Protein AF-A0A940DVB7-F1 (afdb_monomer)

Nearest PDB structures (foldseek):
  7v2y-assembly1_E  TM=6.603E-01  e=2.507E+00  Saccharomyces cerevisiae S288C
  8eja-assembly1_B  TM=5.515E-01  e=4.565E+00  synthetic construct
  8oir-assembly1_Aa  TM=5.783E-01  e=8.882E+00  Homo sapiens

pLDDT: mean 89.5, std 13.38, range [35.25, 98.25]

Organism: NCBI:txid2840757

Structure (mmCIF, N/CA/C/O backbone):
data_AF-A0A940DVB7-F1
#
_entry.id   AF-A0A940DVB7-F1
#
loop_
_atom_site.group_PDB
_atom_site.id
_atom_site.type_symbol
_atom_site.label_atom_id
_atom_site.label_alt_id
_atom_site.label_comp_id
_atom_site.label_asym_id
_atom_site.label_entity_id
_atom_site.label_seq_id
_atom_site.pdbx_PDB_ins_code
_atom_site.Cartn_x
_atom_site.Cartn_y
_atom_site.Cartn_z
_atom_site.occupancy
_atom_site.B_iso_or_equiv
_atom_site.auth_seq_id
_atom_site.auth_comp_id
_atom_site.auth_asym_id
_atom_site.auth_atom_id
_atom_site.pdbx_PDB_model_num
ATOM 1 N N . MET A 1 1 ? 10.390 -21.962 -11.624 1.00 35.25 1 MET A N 1
ATOM 2 C CA . MET A 1 1 ? 9.740 -21.518 -10.377 1.00 35.25 1 MET A CA 1
ATOM 3 C C . MET A 1 1 ? 9.674 -20.012 -10.482 1.00 35.25 1 MET A C 1
ATOM 5 O O . MET A 1 1 ? 10.722 -19.394 -10.565 1.00 35.25 1 MET A O 1
ATOM 9 N N . GLU A 1 2 ? 8.485 -19.452 -10.685 1.00 49.66 2 GLU A N 1
ATOM 10 C CA . GLU A 1 2 ? 8.311 -18.009 -10.879 1.00 49.66 2 GLU A CA 1
ATOM 11 C C . GLU A 1 2 ? 8.426 -17.358 -9.495 1.00 49.66 2 GLU A C 1
ATOM 13 O O . GLU A 1 2 ? 7.502 -17.403 -8.686 1.00 49.66 2 GLU A O 1
ATOM 18 N N . GLU A 1 3 ? 9.638 -16.923 -9.150 1.00 48.84 3 GLU A N 1
ATOM 19 C CA . GLU A 1 3 ? 9.973 -16.406 -7.826 1.00 48.84 3 GLU A CA 1
ATOM 20 C C . GLU A 1 3 ? 9.185 -15.125 -7.533 1.00 48.84 3 GLU A C 1
ATOM 22 O O . GLU A 1 3 ? 9.485 -14.058 -8.059 1.00 48.84 3 GLU A O 1
ATOM 27 N N . ASN A 1 4 ? 8.164 -15.264 -6.684 1.00 60.06 4 ASN A N 1
ATOM 28 C CA . ASN A 1 4 ? 7.674 -14.275 -5.722 1.00 60.06 4 ASN A CA 1
ATOM 29 C C . ASN A 1 4 ? 7.633 -12.814 -6.218 1.00 60.06 4 ASN A C 1
ATOM 31 O O . ASN A 1 4 ? 8.122 -11.899 -5.550 1.00 60.06 4 ASN A O 1
ATOM 35 N N . LYS A 1 5 ? 7.065 -12.584 -7.406 1.00 77.88 5 LYS A N 1
ATOM 36 C CA . LYS A 1 5 ? 6.869 -11.233 -7.932 1.00 77.88 5 LYS A CA 1
ATOM 37 C C . LYS A 1 5 ? 5.840 -10.530 -7.050 1.00 77.88 5 LYS A C 1
ATOM 39 O O . LYS A 1 5 ? 4.755 -11.059 -6.828 1.00 77.88 5 LYS A O 1
ATOM 44 N N . PHE A 1 6 ? 6.198 -9.366 -6.516 1.00 90.69 6 PHE A N 1
ATOM 45 C CA . PHE A 1 6 ? 5.291 -8.575 -5.690 1.00 90.69 6 PHE A CA 1
ATOM 46 C C . PHE A 1 6 ? 3.993 -8.280 -6.456 1.00 90.69 6 PHE A C 1
ATOM 48 O O . PHE A 1 6 ? 4.030 -7.684 -7.535 1.00 90.69 6 PHE A O 1
ATOM 55 N N . ASP A 1 7 ? 2.860 -8.703 -5.895 1.00 95.31 7 ASP A N 1
ATOM 56 C CA . ASP A 1 7 ? 1.533 -8.462 -6.459 1.00 95.31 7 ASP A CA 1
ATOM 57 C C . ASP A 1 7 ? 1.046 -7.069 -6.040 1.00 95.31 7 ASP A C 1
ATOM 59 O O . ASP A 1 7 ? 0.462 -6.868 -4.972 1.00 95.31 7 ASP A O 1
ATOM 63 N N . TYR A 1 8 ? 1.361 -6.083 -6.880 1.00 94.25 8 TYR A N 1
ATOM 64 C CA . TYR A 1 8 ? 0.982 -4.693 -6.653 1.00 94.25 8 TYR A CA 1
ATOM 65 C C . TYR A 1 8 ? -0.548 -4.495 -6.604 1.00 94.25 8 TYR A C 1
ATOM 67 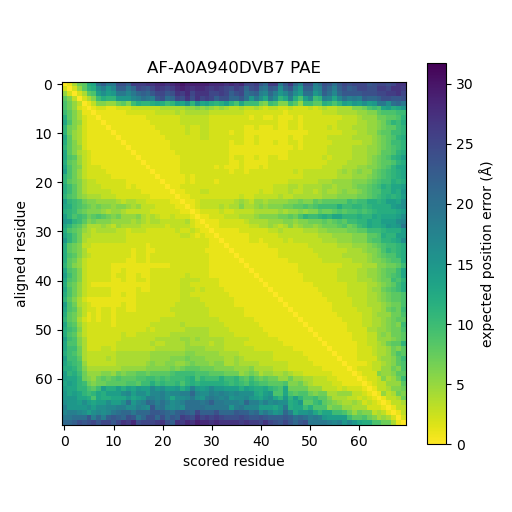O O . TYR A 1 8 ? -1.008 -3.854 -5.658 1.00 94.25 8 TYR A O 1
ATOM 75 N N . PRO A 1 9 ? -1.359 -5.050 -7.533 1.00 96.12 9 PRO A N 1
ATOM 76 C CA . PRO A 1 9 ? -2.820 -4.992 -7.431 1.00 96.12 9 PRO A CA 1
ATOM 77 C C . PRO A 1 9 ? -3.378 -5.542 -6.114 1.00 96.12 9 PRO A C 1
ATOM 79 O O . PRO A 1 9 ? -4.197 -4.876 -5.481 1.00 96.12 9 PRO A O 1
ATOM 82 N N . ALA A 1 10 ? -2.917 -6.715 -5.666 1.00 96.94 10 ALA A N 1
ATOM 83 C CA . ALA A 1 10 ? -3.379 -7.289 -4.403 1.00 96.94 10 ALA A CA 1
ATOM 84 C C . ALA A 1 10 ? -3.002 -6.410 -3.200 1.00 96.94 10 ALA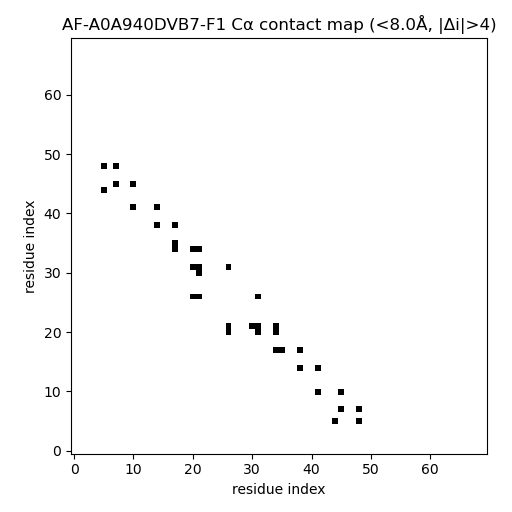 A C 1
ATOM 86 O O . ALA A 1 10 ? -3.810 -6.224 -2.292 1.00 96.94 10 ALA A O 1
ATOM 87 N N . ALA A 1 11 ? -1.804 -5.817 -3.211 1.00 97.31 11 ALA A N 1
ATOM 88 C CA . ALA A 1 11 ? -1.370 -4.896 -2.163 1.00 97.31 11 ALA A CA 1
ATOM 89 C C . ALA A 1 11 ? -2.221 -3.615 -2.104 1.00 97.31 11 ALA A C 1
ATOM 91 O O . ALA A 1 11 ? -2.492 -3.116 -1.014 1.00 97.31 11 ALA A O 1
ATOM 92 N N . VAL A 1 12 ? -2.660 -3.088 -3.253 1.00 97.38 12 VAL A N 1
ATOM 93 C CA . VAL A 1 12 ? -3.574 -1.933 -3.305 1.00 97.38 12 VAL A CA 1
ATOM 94 C C . VAL A 1 12 ? -4.955 -2.305 -2.767 1.00 97.38 12 VAL A C 1
ATOM 96 O O . VAL A 1 12 ? -5.485 -1.577 -1.934 1.00 97.38 12 VAL A O 1
ATOM 99 N N . ALA A 1 13 ? -5.499 -3.459 -3.158 1.00 98.19 13 ALA A N 1
ATOM 100 C CA . ALA A 1 13 ? -6.776 -3.937 -2.628 1.00 98.19 13 ALA A CA 1
ATOM 101 C C . ALA A 1 13 ? -6.729 -4.139 -1.099 1.00 98.19 13 ALA A C 1
ATOM 103 O O . ALA A 1 13 ? -7.681 -3.819 -0.389 1.00 98.19 13 ALA A O 1
ATOM 104 N N . GLU A 1 14 ? -5.602 -4.627 -0.569 1.00 98.06 14 GLU A N 1
ATOM 105 C CA . GLU A 1 14 ? -5.401 -4.739 0.878 1.00 98.06 14 GLU A CA 1
ATOM 106 C C . GLU A 1 14 ? -5.353 -3.360 1.557 1.00 98.06 14 GLU A C 1
ATOM 108 O O . GLU A 1 14 ? -5.953 -3.183 2.615 1.00 98.06 14 GLU A O 1
ATOM 113 N N . LEU A 1 15 ? -4.700 -2.362 0.949 1.00 98.25 15 LEU A N 1
ATOM 114 C CA . LEU A 1 15 ? -4.698 -0.986 1.462 1.00 98.25 15 LEU A CA 1
ATOM 115 C C . LEU A 1 15 ? -6.113 -0.396 1.538 1.00 98.25 15 LEU A C 1
ATOM 117 O O . LEU A 1 15 ? -6.457 0.208 2.550 1.00 98.25 15 LEU A O 1
ATOM 121 N N . GLU A 1 16 ? -6.942 -0.602 0.514 1.00 97.88 16 GLU A N 1
ATOM 122 C CA . GLU A 1 16 ? -8.343 -0.155 0.511 1.00 97.88 16 GLU A CA 1
ATOM 123 C C . GLU A 1 16 ? -9.156 -0.823 1.630 1.00 97.88 16 GLU A C 1
ATOM 125 O O . GLU A 1 16 ? -9.908 -0.154 2.341 1.00 97.88 16 GLU A O 1
ATOM 130 N N . ALA A 1 17 ? -8.954 -2.125 1.855 1.00 97.50 17 ALA A N 1
ATOM 131 C CA . ALA A 1 17 ? -9.606 -2.847 2.946 1.00 97.50 17 ALA A CA 1
ATOM 132 C C . ALA A 1 17 ? -9.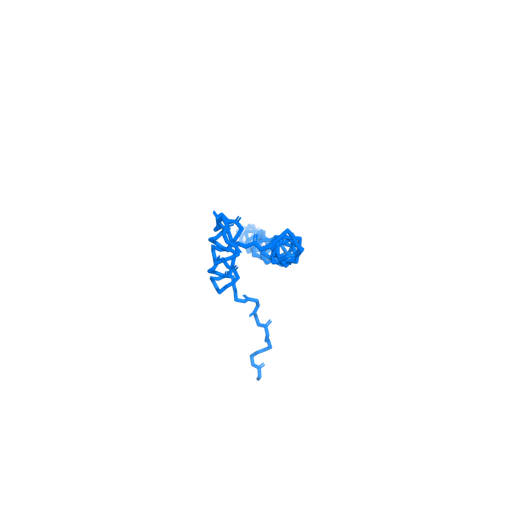169 -2.339 4.333 1.00 97.50 17 ALA A C 1
ATOM 134 O O . ALA A 1 17 ? -9.992 -2.240 5.246 1.00 97.50 17 ALA A O 1
ATOM 135 N N . LEU A 1 18 ? -7.889 -1.990 4.498 1.00 97.12 18 LEU A N 1
ATOM 136 C CA . LEU A 1 18 ? -7.374 -1.403 5.739 1.00 97.12 18 LEU A CA 1
ATOM 137 C C . LEU A 1 18 ? -7.981 -0.023 6.002 1.00 97.12 18 LEU A C 1
ATOM 139 O O . LEU A 1 18 ? -8.347 0.258 7.141 1.00 97.12 18 LEU A O 1
ATOM 143 N N . VAL A 1 19 ? -8.137 0.812 4.969 1.00 96.25 19 VAL A N 1
ATOM 144 C CA . VAL A 1 19 ? -8.822 2.111 5.091 1.00 96.25 19 VAL A CA 1
ATOM 145 C C . VAL A 1 19 ? -10.266 1.910 5.537 1.00 96.25 19 VAL A C 1
ATOM 147 O O . VAL A 1 19 ? -1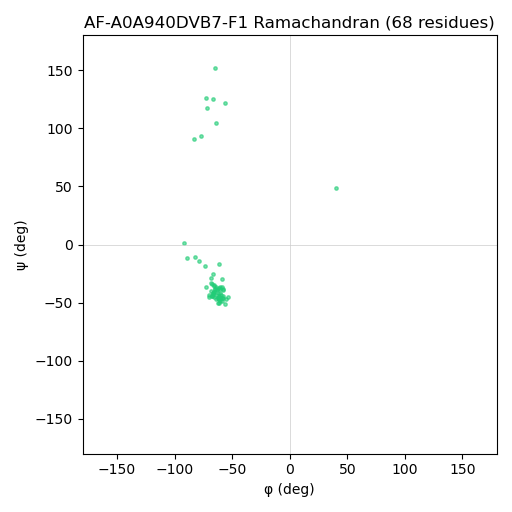0.672 2.508 6.528 1.00 96.25 19 VAL A O 1
ATOM 150 N N . ALA A 1 20 ? -11.005 1.004 4.891 1.00 96.38 20 ALA A N 1
ATOM 151 C CA . ALA A 1 20 ? -12.384 0.706 5.273 1.00 96.38 20 ALA A CA 1
ATOM 152 C C . ALA A 1 20 ? -12.498 0.243 6.737 1.00 96.38 20 ALA A C 1
ATOM 154 O O . ALA A 1 20 ? -13.425 0.642 7.438 1.00 96.38 20 ALA A O 1
ATOM 155 N N . LYS A 1 21 ? -11.535 -0.554 7.224 1.00 95.12 21 LYS A N 1
ATOM 156 C CA . LYS A 1 21 ? -11.481 -0.962 8.635 1.00 95.12 21 LYS A CA 1
ATOM 157 C C . LYS A 1 21 ? -11.205 0.228 9.559 1.00 95.12 21 LYS A C 1
ATOM 159 O O . LYS A 1 21 ? -11.836 0.336 10.601 1.00 95.12 21 LYS A O 1
ATOM 164 N N . VAL A 1 22 ? -10.279 1.118 9.206 1.00 94.56 22 VAL A N 1
ATOM 165 C CA . VAL A 1 22 ? -9.935 2.293 10.030 1.00 94.56 22 VAL A CA 1
ATOM 166 C C . VAL A 1 22 ? -11.074 3.315 10.089 1.00 94.56 22 VAL A C 1
ATOM 168 O O . VAL A 1 22 ? -11.251 3.967 11.115 1.00 94.56 22 VAL A O 1
ATOM 171 N N . GLU A 1 23 ? -11.847 3.453 9.014 1.00 93.94 23 GLU A N 1
ATOM 172 C CA . GLU A 1 23 ? -12.991 4.370 8.947 1.00 93.94 23 GLU A CA 1
ATOM 173 C C . GLU A 1 23 ? -14.250 3.831 9.647 1.00 93.94 23 GLU A C 1
ATOM 175 O O . GLU A 1 23 ? -15.169 4.607 9.914 1.00 93.94 23 GLU A O 1
ATOM 180 N N . ASP A 1 24 ? -14.300 2.534 9.976 1.00 95.44 24 ASP A N 1
ATOM 181 C CA . ASP A 1 24 ? -15.404 1.934 10.728 1.00 95.44 24 ASP A CA 1
ATOM 182 C C . ASP A 1 24 ? -15.370 2.381 12.207 1.00 95.44 24 ASP A C 1
ATOM 184 O O . ASP A 1 24 ? -14.429 2.046 12.934 1.00 95.44 24 ASP A O 1
ATOM 188 N N . PRO A 1 25 ? -16.407 3.088 12.707 1.00 92.56 25 PRO A N 1
ATOM 189 C CA . PRO A 1 25 ? -16.485 3.520 14.104 1.00 92.56 25 PRO A CA 1
ATOM 190 C C . PRO A 1 25 ? -16.510 2.375 15.127 1.00 92.56 25 PRO A C 1
ATOM 192 O O . PRO A 1 25 ? -16.312 2.622 16.317 1.00 92.56 25 PRO A O 1
ATOM 195 N N . ALA A 1 26 ? -16.802 1.143 14.697 1.00 94.19 26 ALA A N 1
ATOM 196 C CA . ALA A 1 26 ? -16.762 -0.046 15.542 1.00 94.19 26 ALA A CA 1
ATOM 197 C C . ALA A 1 26 ? -15.345 -0.626 15.702 1.00 94.19 26 ALA A C 1
ATOM 199 O O . ALA A 1 26 ? -15.138 -1.502 16.547 1.00 94.19 26 ALA A O 1
ATOM 200 N N . THR A 1 27 ? -14.369 -0.153 14.924 1.00 92.56 27 THR A N 1
ATOM 201 C CA . THR A 1 27 ? -12.983 -0.614 15.016 1.00 92.56 27 THR A CA 1
ATOM 202 C C . THR A 1 27 ? -12.319 -0.073 16.278 1.00 92.56 27 THR A C 1
ATOM 204 O O . THR A 1 27 ? -12.292 1.130 16.540 1.00 92.56 27 THR A O 1
ATOM 207 N N . GLY A 1 28 ? -11.753 -0.980 17.077 1.00 93.00 28 GLY A N 1
ATOM 208 C CA . GLY A 1 28 ? -11.027 -0.622 18.292 1.00 93.00 28 GLY A CA 1
ATOM 209 C C . GLY A 1 28 ? -9.754 0.179 18.001 1.00 93.00 28 GLY A C 1
ATOM 210 O O . GLY A 1 28 ? -9.116 0.015 16.965 1.00 93.00 28 GLY A O 1
ATOM 211 N N . ILE A 1 29 ? -9.333 1.019 18.948 1.00 89.38 29 ILE A N 1
ATOM 212 C CA . ILE A 1 29 ? -8.130 1.859 18.796 1.00 89.38 29 ILE A CA 1
ATOM 213 C C . ILE A 1 29 ? -6.868 1.014 18.534 1.00 89.38 29 ILE A C 1
ATOM 215 O O . ILE A 1 29 ? -6.054 1.376 17.685 1.00 89.38 29 ILE A O 1
ATOM 219 N N . ASP A 1 30 ? -6.725 -0.135 19.199 1.00 91.44 30 ASP A N 1
ATOM 220 C CA . ASP A 1 30 ? -5.586 -1.042 18.985 1.00 91.44 30 ASP A CA 1
ATOM 221 C C . ASP A 1 30 ? -5.594 -1.654 17.570 1.00 91.44 30 ASP A C 1
ATOM 223 O O . ASP A 1 30 ? -4.547 -1.803 16.934 1.00 91.44 30 ASP A O 1
ATOM 227 N N . ASP A 1 31 ? -6.784 -1.943 17.034 1.00 92.19 31 ASP A N 1
ATOM 228 C CA . ASP A 1 31 ? -6.973 -2.431 15.666 1.00 92.19 31 ASP A CA 1
ATOM 229 C C . ASP A 1 31 ? -6.623 -1.368 14.616 1.00 92.19 31 ASP A C 1
ATOM 231 O O . ASP A 1 31 ? -6.108 -1.711 13.545 1.00 92.19 31 ASP A O 1
ATOM 235 N N . ILE A 1 32 ? -6.869 -0.087 1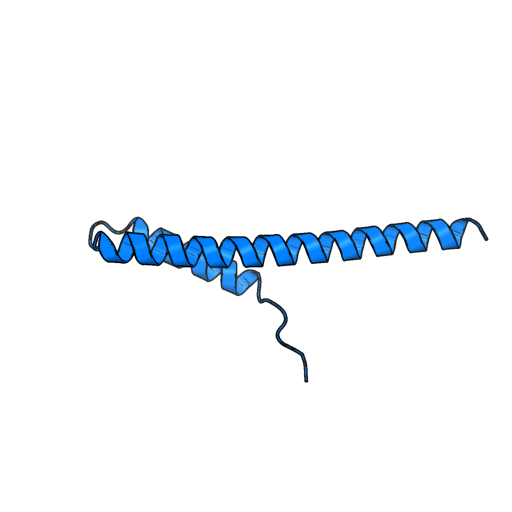4.910 1.00 92.56 32 ILE A N 1
ATOM 236 C CA . ILE A 1 32 ? -6.455 1.033 14.053 1.00 92.56 32 ILE A CA 1
ATOM 237 C C . ILE A 1 32 ? -4.927 1.081 13.974 1.00 92.56 32 ILE A C 1
ATOM 239 O O . ILE A 1 32 ? -4.382 1.143 12.872 1.00 92.56 32 ILE A O 1
ATOM 243 N N . GLY A 1 33 ? -4.232 0.980 15.114 1.00 93.38 33 GLY A N 1
ATOM 244 C CA . GLY A 1 33 ? -2.765 0.958 15.160 1.00 93.38 33 GLY A CA 1
ATOM 245 C C . GLY A 1 33 ? -2.173 -0.164 14.302 1.00 93.38 33 GLY A C 1
ATOM 246 O O . GLY A 1 33 ? -1.376 0.095 13.399 1.00 93.38 33 GLY A O 1
ATOM 247 N N . ALA A 1 34 ? -2.653 -1.396 14.493 1.00 95.62 34 ALA A N 1
ATOM 248 C CA . ALA A 1 34 ? -2.216 -2.543 13.696 1.00 95.62 34 ALA A CA 1
ATOM 249 C C . ALA A 1 34 ? -2.505 -2.373 12.190 1.00 95.62 34 ALA A C 1
ATOM 251 O O . ALA A 1 34 ? -1.705 -2.787 11.345 1.00 95.62 34 ALA A O 1
ATOM 252 N N . SER A 1 35 ? -3.633 -1.745 11.842 1.00 95.50 35 SER A N 1
ATOM 253 C CA . SER A 1 35 ? -4.006 -1.486 10.446 1.00 95.50 35 SER A CA 1
ATOM 254 C C . SER A 1 35 ? -3.077 -0.461 9.787 1.00 95.50 35 SER A C 1
ATOM 256 O O . SER A 1 35 ? -2.657 -0.654 8.644 1.00 95.50 35 SER A O 1
ATOM 258 N N . VAL A 1 36 ? -2.695 0.591 10.516 1.00 95.38 36 VAL A N 1
ATOM 259 C CA . VAL A 1 36 ? -1.747 1.616 10.048 1.00 95.38 36 VAL A CA 1
ATOM 260 C C . VAL A 1 36 ? -0.339 1.043 9.866 1.00 95.38 36 VAL A C 1
ATOM 262 O O . VAL A 1 36 ? 0.311 1.324 8.853 1.00 95.38 36 VAL A O 1
ATOM 265 N N . ASP A 1 37 ? 0.126 0.197 10.786 1.00 96.88 37 ASP A N 1
ATOM 266 C CA . ASP A 1 37 ? 1.432 -0.466 10.672 1.00 96.88 37 ASP A CA 1
ATOM 267 C C . ASP A 1 37 ? 1.481 -1.385 9.448 1.00 96.88 37 ASP A C 1
ATOM 269 O O . ASP A 1 37 ? 2.433 -1.362 8.656 1.00 96.88 37 ASP A O 1
ATOM 273 N N . ARG A 1 38 ? 0.408 -2.156 9.231 1.00 97.25 38 ARG A N 1
ATOM 274 C CA . ARG A 1 38 ? 0.283 -3.017 8.055 1.00 97.25 38 ARG A CA 1
ATOM 275 C C . ARG A 1 38 ? 0.281 -2.206 6.759 1.00 97.25 38 ARG A C 1
ATOM 277 O O . ARG A 1 38 ? 1.012 -2.555 5.827 1.00 97.25 38 ARG A O 1
ATOM 284 N N . ALA A 1 39 ? -0.489 -1.119 6.712 1.00 97.62 39 ALA A N 1
ATOM 285 C CA . ALA A 1 39 ? -0.544 -0.226 5.559 1.00 97.62 39 ALA A CA 1
ATOM 286 C C . ALA A 1 39 ? 0.831 0.389 5.252 1.00 97.62 39 ALA A C 1
ATOM 288 O O . ALA A 1 39 ? 1.254 0.420 4.095 1.00 97.62 39 ALA A O 1
ATOM 289 N N . SER A 1 40 ? 1.575 0.799 6.282 1.00 97.88 40 SER A N 1
ATOM 290 C CA . SER A 1 40 ? 2.933 1.337 6.135 1.00 97.88 40 SER A CA 1
ATOM 291 C C . SER A 1 40 ? 3.872 0.333 5.459 1.00 97.88 40 SER A C 1
ATOM 293 O O . SER A 1 40 ? 4.545 0.678 4.483 1.00 97.88 40 SER A O 1
ATOM 295 N N . GLY A 1 41 ? 3.845 -0.932 5.891 1.00 97.56 41 GLY A N 1
ATOM 296 C CA . GLY A 1 41 ? 4.646 -1.996 5.279 1.00 97.56 41 GLY A CA 1
ATOM 297 C C . GLY A 1 41 ? 4.248 -2.323 3.832 1.00 97.56 41 GLY A C 1
ATOM 298 O O . GLY A 1 41 ? 5.110 -2.624 3.003 1.00 97.56 41 GLY A O 1
ATOM 299 N N . LEU A 1 42 ? 2.959 -2.242 3.488 1.00 97.56 42 LEU A N 1
ATOM 300 C CA . LEU A 1 42 ? 2.499 -2.393 2.100 1.00 97.56 42 LEU A CA 1
ATOM 301 C C . LEU A 1 42 ? 2.998 -1.244 1.219 1.00 97.56 42 LEU A C 1
ATOM 303 O O . LEU A 1 42 ? 3.530 -1.488 0.136 1.00 97.56 42 LEU A O 1
ATOM 307 N N . LEU A 1 43 ? 2.904 -0.002 1.702 1.00 97.50 43 LEU A N 1
ATOM 308 C CA . LEU A 1 43 ? 3.362 1.179 0.969 1.00 97.50 43 LEU A CA 1
ATOM 309 C C . LEU A 1 43 ? 4.866 1.142 0.681 1.00 97.50 43 LEU A C 1
ATOM 311 O O . LEU A 1 43 ? 5.291 1.555 -0.398 1.00 97.50 43 LEU A O 1
ATOM 315 N N . GLU A 1 44 ? 5.683 0.636 1.604 1.00 97.88 44 GLU A N 1
ATOM 316 C CA . GLU A 1 44 ? 7.116 0.429 1.363 1.00 97.88 44 GLU A CA 1
ATOM 317 C C . GLU A 1 44 ? 7.377 -0.532 0.204 1.00 97.88 44 GLU A C 1
ATOM 319 O O . GLU A 1 44 ? 8.163 -0.217 -0.695 1.00 97.88 44 GLU A O 1
ATOM 324 N N . LYS A 1 45 ? 6.669 -1.664 0.169 1.00 96.75 45 LYS A N 1
ATOM 325 C CA . LYS A 1 45 ? 6.798 -2.646 -0.915 1.00 96.75 45 LYS A CA 1
ATOM 326 C C . LYS A 1 45 ? 6.297 -2.093 -2.246 1.00 96.75 45 LYS A C 1
ATOM 328 O O . LYS A 1 45 ? 6.979 -2.241 -3.257 1.00 96.75 45 LYS A O 1
ATOM 333 N N . CYS A 1 46 ? 5.172 -1.378 -2.241 1.00 97.31 46 CYS A N 1
ATOM 334 C CA . CYS A 1 46 ? 4.654 -0.683 -3.418 1.00 97.31 46 CYS A CA 1
ATOM 335 C C . CYS A 1 46 ? 5.669 0.325 -3.975 1.00 97.31 46 CYS A C 1
ATOM 337 O O . CYS A 1 46 ? 5.925 0.345 -5.179 1.00 97.31 46 CYS A O 1
ATOM 339 N N . ARG A 1 47 ? 6.295 1.134 -3.109 1.00 97.00 47 ARG A N 1
ATOM 340 C CA . ARG A 1 47 ? 7.345 2.085 -3.511 1.00 97.00 47 ARG A CA 1
ATOM 341 C C . ARG A 1 47 ? 8.558 1.378 -4.112 1.00 97.00 47 ARG A C 1
ATOM 343 O O . ARG A 1 47 ? 9.057 1.819 -5.146 1.00 97.00 47 ARG A O 1
ATOM 350 N N . ALA A 1 48 ? 9.015 0.289 -3.495 1.00 96.50 48 ALA A N 1
ATOM 351 C CA . ALA A 1 48 ? 10.133 -0.500 -4.007 1.00 96.50 48 ALA A CA 1
ATOM 352 C C . ALA A 1 48 ? 9.824 -1.088 -5.394 1.00 96.50 48 ALA A C 1
ATOM 354 O O . ALA A 1 48 ? 10.635 -0.955 -6.310 1.00 96.50 48 ALA A O 1
ATOM 355 N N . TYR A 1 49 ? 8.625 -1.649 -5.571 1.00 95.25 49 TYR A N 1
ATOM 356 C CA . TYR A 1 49 ? 8.166 -2.192 -6.849 1.00 95.25 49 TYR A CA 1
ATOM 357 C C . TYR A 1 49 ? 8.159 -1.134 -7.960 1.00 95.25 49 TYR A C 1
ATOM 359 O O . TYR A 1 49 ? 8.717 -1.351 -9.035 1.00 95.25 49 TYR A O 1
ATOM 367 N N . LEU A 1 50 ? 7.582 0.043 -7.693 1.00 95.62 50 LEU A N 1
ATOM 368 C CA . LEU A 1 50 ? 7.526 1.132 -8.672 1.00 95.62 50 LEU A CA 1
ATOM 369 C C . LEU A 1 50 ? 8.916 1.677 -9.017 1.00 95.62 50 LEU A C 1
ATOM 371 O O . LEU A 1 50 ? 9.183 1.979 -10.180 1.00 95.62 50 LEU A O 1
ATOM 375 N N . ARG A 1 51 ? 9.819 1.770 -8.033 1.00 96.38 51 ARG A N 1
ATOM 376 C CA . ARG A 1 51 ? 11.212 2.165 -8.280 1.00 96.38 51 ARG A CA 1
ATOM 377 C C . ARG A 1 51 ? 11.912 1.167 -9.203 1.00 96.38 51 ARG A C 1
ATOM 379 O O . ARG A 1 51 ? 12.504 1.588 -10.188 1.00 96.38 51 ARG A O 1
ATOM 386 N N . GLN A 1 52 ? 11.784 -0.132 -8.943 1.00 94.12 52 GLN A N 1
ATOM 387 C CA . GLN A 1 52 ? 12.385 -1.168 -9.785 1.00 94.12 52 GLN A CA 1
ATOM 388 C C . GLN A 1 52 ? 11.809 -1.168 -11.211 1.00 94.12 52 GLN A C 1
ATOM 390 O O . GLN A 1 52 ? 12.541 -1.367 -12.186 1.00 94.12 52 GLN A O 1
ATOM 395 N N . ALA A 1 53 ? 10.500 -0.937 -11.348 1.00 92.88 53 ALA A N 1
ATOM 396 C CA . ALA A 1 53 ? 9.860 -0.785 -12.650 1.00 92.88 53 ALA A CA 1
ATOM 397 C C . ALA A 1 53 ? 10.448 0.410 -13.414 1.00 92.88 53 ALA A C 1
ATOM 399 O O . ALA A 1 53 ? 10.822 0.262 -14.576 1.00 92.88 53 ALA A O 1
ATOM 400 N N . ARG A 1 54 ? 10.616 1.559 -12.745 1.00 94.12 54 ARG A N 1
ATOM 401 C CA . ARG A 1 54 ? 11.244 2.747 -13.332 1.00 94.12 54 ARG A CA 1
ATOM 402 C C . ARG A 1 54 ? 12.693 2.500 -13.748 1.00 94.12 54 ARG A C 1
ATOM 404 O O . ARG A 1 54 ? 13.022 2.738 -14.896 1.00 94.12 54 ARG A O 1
ATOM 411 N N . GLU A 1 55 ? 13.525 1.943 -12.872 1.00 95.75 55 GLU A N 1
ATOM 412 C CA . GLU A 1 55 ? 14.925 1.607 -13.192 1.00 95.75 55 GLU A CA 1
ATOM 413 C C . GLU A 1 55 ? 15.038 0.622 -14.364 1.00 95.75 55 GLU A C 1
ATOM 415 O O . GLU A 1 55 ? 16.020 0.595 -15.104 1.00 95.75 55 GLU A O 1
ATOM 420 N N . THR A 1 56 ? 14.035 -0.239 -14.536 1.00 92.88 56 THR A N 1
ATOM 421 C CA . THR A 1 56 ? 13.970 -1.123 -15.698 1.00 92.88 56 THR A CA 1
ATOM 422 C C . THR A 1 56 ? 13.674 -0.336 -16.965 1.00 92.88 56 THR A C 1
ATOM 424 O O . THR A 1 56 ? 14.362 -0.571 -17.951 1.00 92.88 56 THR A O 1
ATOM 427 N N . LEU A 1 57 ? 12.718 0.596 -16.937 1.00 93.50 57 LEU A N 1
ATOM 428 C CA . LEU A 1 57 ? 12.411 1.471 -18.073 1.00 93.50 57 LEU A CA 1
ATOM 429 C C . LEU A 1 57 ? 13.599 2.365 -18.445 1.00 93.50 57 LEU A C 1
ATOM 431 O O . LEU A 1 57 ? 13.960 2.391 -19.615 1.00 93.50 57 LEU A O 1
ATOM 435 N N . ASP A 1 58 ? 14.251 2.998 -17.467 1.00 94.06 58 ASP A N 1
ATOM 436 C CA . ASP A 1 58 ? 15.416 3.864 -17.697 1.00 94.06 58 ASP A CA 1
ATOM 437 C C . ASP A 1 58 ? 16.542 3.077 -18.412 1.00 94.06 58 ASP A C 1
ATOM 439 O O . ASP A 1 58 ? 17.051 3.496 -19.445 1.00 94.06 58 ASP A O 1
ATOM 443 N N . ARG A 1 59 ? 16.830 1.840 -17.974 1.00 92.56 59 ARG A N 1
ATOM 444 C CA . ARG A 1 59 ? 17.799 0.953 -18.658 1.00 92.56 59 ARG A CA 1
ATOM 445 C C . ARG A 1 59 ? 17.363 0.491 -20.048 1.00 92.56 59 ARG A C 1
ATOM 447 O O . ARG A 1 59 ? 18.201 0.040 -20.831 1.00 92.56 59 ARG A O 1
ATOM 454 N N . LEU A 1 60 ? 16.063 0.448 -20.340 1.00 91.31 60 LEU A N 1
ATOM 455 C CA . LEU A 1 60 ? 15.608 0.162 -21.702 1.00 91.31 60 LEU A CA 1
ATOM 456 C C . LEU A 1 60 ? 15.934 1.342 -22.611 1.00 91.31 60 LEU A C 1
ATOM 458 O O . LEU A 1 60 ? 16.436 1.088 -23.703 1.00 91.31 60 LEU A O 1
ATOM 462 N N . ASP A 1 61 ? 15.694 2.561 -22.128 1.00 89.19 61 ASP A N 1
ATOM 463 C CA . ASP A 1 61 ? 15.912 3.811 -22.854 1.00 89.19 61 ASP A CA 1
ATOM 464 C C . ASP A 1 61 ? 17.395 3.995 -23.211 1.00 89.19 61 ASP A C 1
ATOM 466 O O . ASP A 1 61 ? 17.728 4.083 -24.396 1.00 89.19 61 ASP A O 1
ATOM 470 N N . ASP A 1 62 ? 18.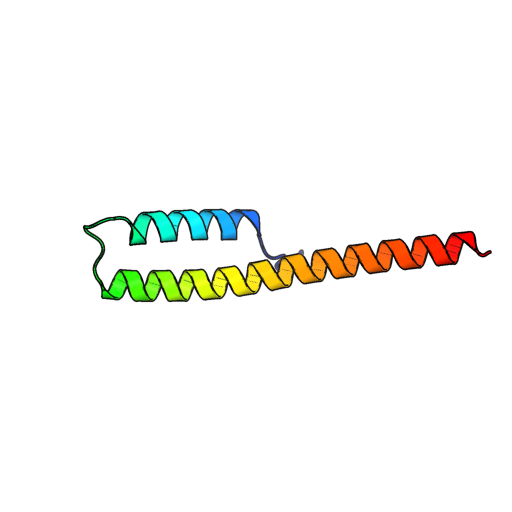291 3.851 -22.224 1.00 89.25 62 ASP A N 1
ATOM 471 C CA . ASP A 1 62 ? 19.750 3.934 -22.410 1.00 89.25 62 ASP A CA 1
ATOM 472 C C . ASP A 1 62 ? 20.246 2.970 -23.509 1.00 89.25 62 ASP A C 1
ATOM 474 O O . ASP A 1 62 ? 21.005 3.336 -24.408 1.00 89.25 62 ASP A O 1
ATOM 478 N N . ARG A 1 63 ? 19.759 1.719 -23.500 1.00 81.31 63 ARG A N 1
ATOM 479 C CA . ARG A 1 63 ? 20.140 0.705 -24.505 1.00 81.31 63 ARG A CA 1
ATOM 480 C C . ARG A 1 63 ? 19.619 1.025 -25.902 1.00 81.31 63 ARG A C 1
ATOM 482 O O . ARG A 1 63 ? 20.198 0.567 -26.890 1.00 81.31 63 ARG A O 1
ATOM 489 N N . THR A 1 64 ? 18.491 1.722 -26.015 1.00 79.69 64 THR A N 1
ATOM 490 C CA . THR A 1 64 ? 17.982 2.184 -27.312 1.00 79.69 64 THR A CA 1
ATOM 491 C C . THR A 1 64 ? 18.801 3.339 -27.864 1.00 79.69 64 THR A C 1
ATOM 493 O O . THR A 1 64 ? 19.032 3.353 -29.073 1.00 79.69 64 THR A O 1
ATOM 496 N N . GLU A 1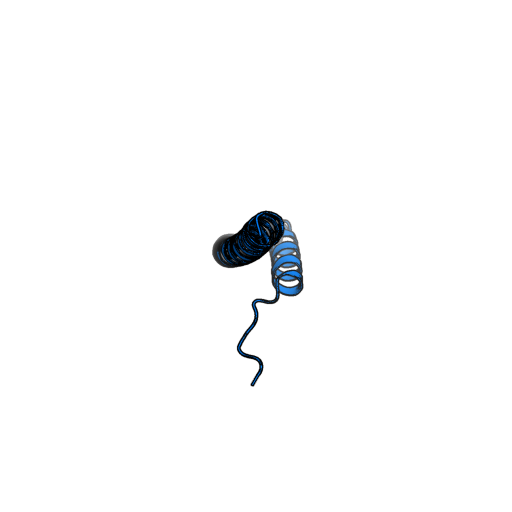 65 ? 19.287 4.247 -27.017 1.00 80.75 65 GLU A N 1
ATOM 497 C CA . GLU A 1 65 ? 20.171 5.341 -27.434 1.00 80.75 65 GLU A CA 1
ATOM 498 C C . GLU A 1 65 ? 21.542 4.819 -27.896 1.00 80.75 65 GLU A C 1
ATOM 500 O O . GLU A 1 65 ? 22.009 5.180 -28.979 1.00 80.75 65 GLU A O 1
ATOM 505 N N . GLU A 1 66 ? 22.141 3.872 -27.165 1.00 75.94 66 GLU A N 1
ATOM 506 C CA . GLU A 1 66 ? 23.413 3.228 -27.542 1.00 75.94 66 GLU A CA 1
ATOM 507 C C . GLU A 1 66 ? 23.346 2.521 -28.908 1.00 75.94 66 GLU A C 1
ATOM 509 O O . GLU A 1 66 ? 24.303 2.552 -29.682 1.00 75.94 66 GLU A O 1
ATOM 514 N N . ARG A 1 67 ? 22.206 1.898 -29.243 1.00 72.75 67 ARG A N 1
ATOM 515 C CA . ARG A 1 67 ? 22.013 1.211 -30.535 1.00 72.75 67 ARG A CA 1
ATOM 516 C C . ARG A 1 67 ? 21.828 2.157 -31.720 1.00 72.75 67 ARG A C 1
ATOM 518 O O . ARG A 1 67 ? 21.976 1.696 -32.845 1.00 72.75 67 ARG A O 1
ATOM 525 N N . GLN A 1 68 ? 21.477 3.423 -31.499 1.00 68.81 68 GLN A N 1
ATOM 526 C CA . GLN A 1 68 ? 21.287 4.412 -32.569 1.00 68.81 68 GLN A CA 1
ATOM 527 C C . GLN A 1 68 ? 22.577 5.172 -32.924 1.00 68.81 68 GLN A C 1
ATOM 529 O O . GLN A 1 68 ? 22.611 5.861 -33.941 1.00 68.81 68 GLN A O 1
ATOM 534 N N . MET A 1 69 ? 23.635 5.048 -32.112 1.00 63.19 69 MET A N 1
ATOM 535 C CA . MET A 1 69 ? 24.947 5.667 -32.355 1.00 63.19 69 MET A CA 1
ATOM 536 C C . MET A 1 69 ? 25.939 4.778 -33.136 1.00 63.19 69 MET A C 1
ATOM 538 O O . MET A 1 69 ? 27.069 5.210 -33.371 1.00 63.19 69 MET A O 1
ATOM 542 N N . ILE A 1 70 ? 25.541 3.564 -33.540 1.00 51.84 70 ILE A N 1
ATOM 543 C CA . ILE A 1 70 ? 26.324 2.624 -34.371 1.00 51.84 70 ILE A CA 1
ATOM 544 C C . ILE A 1 70 ? 25.681 2.525 -35.754 1.00 51.84 70 ILE A C 1
ATOM 546 O O . ILE A 1 70 ? 26.434 2.561 -36.752 1.00 51.84 70 ILE A O 1
#

Solvent-accessible surface area (backbone atoms only — not comparable to full-atom valu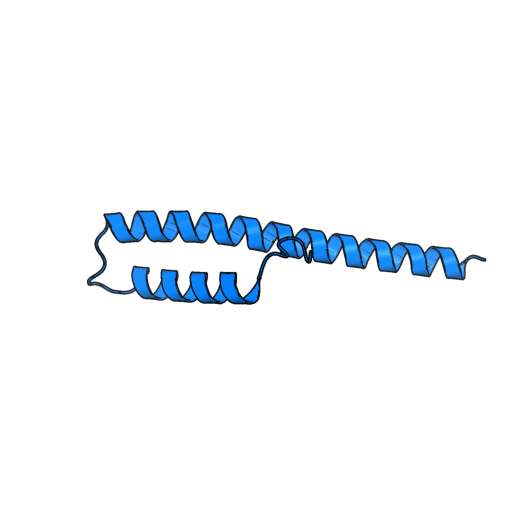es): 4108 Å² total; per-residue (Å²): 130,88,76,82,71,82,59,58,72,62,48,52,55,50,44,54,52,39,50,56,48,58,71,36,89,85,53,50,72,72,57,40,53,55,40,53,54,51,44,52,58,44,51,52,52,50,52,52,52,53,50,53,53,47,58,49,51,54,56,50,52,55,56,53,56,62,64,72,77,113

Mean predicted aligned error: 6.0 Å

Secondary structure (DSSP, 8-state):
-------HHHHHHHHHHHHHHHH-TTS-HHHHHHHHHHHHHHHHHHHHHHHHHHHHHHHHHHHHHHHH--

Foldseek 3Di:
DPPDDDDLVVLVVLLVVLVVLLPDPPRDPVSVVVSVVSNVVSVVVNVVNVVVVVVVVVVVVVVVVVVVVD

InterPro domains:
  IPR003761 Exonuclease VII, small subunit [PF02609] (10-57)
  IPR037004 Exonuclease VII, small subunit superfamily [G3DSA:1.10.287.1040] (2-69)
  IPR037004 Exonuclease VII, small subunit superfamily [SSF116842] (2-67)

Radius of gyration: 18.68 Å; Cα contacts (8 Å, |Δi|>4): 19; chains: 1; bounding box: 43×27×53 Å

Sequence (70 aa):
MEENKF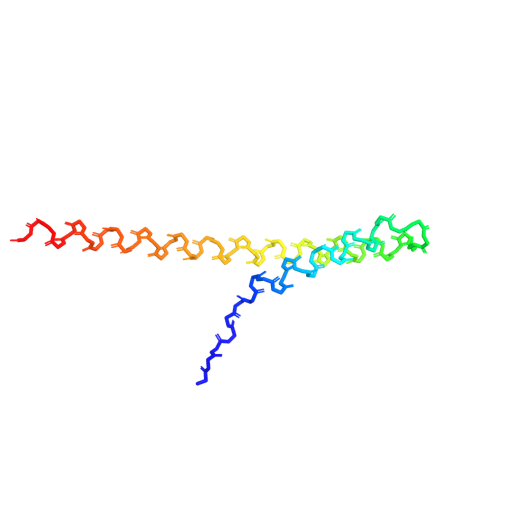DYPAAVAELEALVAKVEDPATGIDDIGASVDRASGLLEKCRAYLRQARETLDRLDDRTEERQMI